Protein AF-A0A3S4GV92-F1 (afdb_monomer)

InterPro domains:
  IPR018948 GTP-binding protein TrmE, N-terminal [PF10396] (4-93)
  IPR018948 GTP-binding protein TrmE, N-terminal [cd14858] (5-93)
  IPR027266 Aminomethyltransferase superfamily [G3DSA:3.30.1360.120] (1-98)

pLDDT: mean 83.82, std 17.08, range [33.25, 96.69]

Radius of gyration: 12.75 Å; Cα contacts (8 Å, |Δi|>4): 214; chains: 1; bounding box: 43×31×29 Å

Nearest PDB structures (foldseek):
  3geh-assembly1_A-2  TM=8.951E-01  e=5.742E-06  Nostoc sp. PCC 7120 = FACHB-418
  1xzq-assembly1_B  TM=8.852E-01  e=7.377E-06  Thermotoga maritima
  3gei-assembly1_A-2  TM=8.918E-01  e=5.742E-06  Chlorobaculum tepidum
  3gei-assembly2_C  TM=8.736E-01  e=6.929E-06  Chlorobaculum tepidum
  3gei-assembly2_B  TM=8.919E-01  e=7.853E-06  Chlorobaculum tepidum

Organism: Salmonella enterica I (NCBI:txid59201)

Sequence (103 aa):
MAWVILRISGLKARDVAQEVLGKLPKPRYADYLPFKDVDGSALDQGIALWFPGPNSFTGEDVLELQGHGGPVILDLLLKRILTLPGVRIARPGRVLRASVPQR

Foldseek 3Di:
DDKDKAKEWAPCQQVLCCQQFVHDDDAQDWDFGFGAANVRDGLFTWTKHWHDACRDPVNTTMIMTIGPDPPVSVVVSVVRSVVDPQWDQDDPPDHGYRHDDDD

Secondary structure (DSSP, 8-state):
---EEEEEESTTHHHHHHHHHSSPPPBT--EEEEEE-TTS-EEEEEEEEEE-SSSSTTSS-EEEEEE---HHHHHHHHHHHHTSTT--PPPTTS-EE--PPP-

Solvent-accessible surface area (backbone atoms only — not comparable to full-atom values): 5710 Å² total; per-residue (Å²): 135,49,80,41,79,49,48,36,27,25,88,50,23,61,56,50,29,37,65,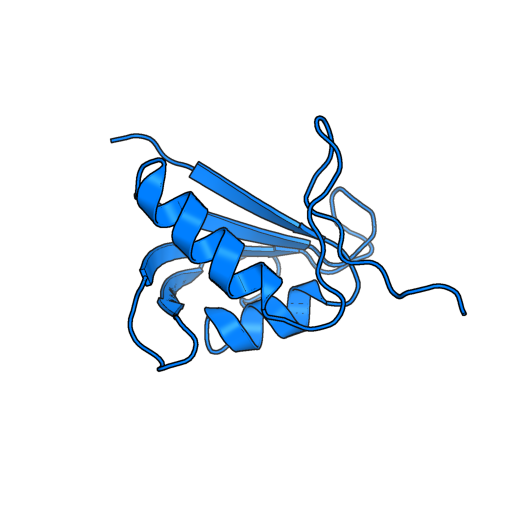30,54,74,43,73,57,56,74,79,37,81,40,80,47,54,36,32,39,98,88,63,50,73,69,46,66,28,41,35,36,24,33,57,48,62,83,31,98,82,46,32,30,33,30,36,41,37,36,56,48,49,77,66,43,51,50,51,54,49,54,56,53,53,70,40,90,54,43,45,84,39,60,91,96,52,70,29,39,30,55,77,84,79,129

Structure (mmCIF, N/CA/C/O backbone):
data_AF-A0A3S4GV92-F1
#
_entry.id   AF-A0A3S4GV92-F1
#
loop_
_atom_site.group_PDB
_atom_site.id
_atom_site.type_symbol
_atom_site.label_atom_id
_atom_site.label_alt_id
_atom_site.label_comp_id
_atom_site.label_asym_id
_atom_site.label_entity_id
_atom_site.label_seq_id
_atom_site.pdbx_PDB_ins_code
_atom_site.Cartn_x
_atom_site.Cartn_y
_atom_site.Cartn_z
_atom_site.occupancy
_atom_site.B_iso_or_equiv
_atom_site.auth_seq_id
_atom_site.auth_comp_id
_atom_site.auth_asym_id
_atom_site.auth_atom_id
_atom_site.pdbx_PDB_model_num
ATOM 1 N N . MET A 1 1 ? 18.765 8.158 -8.072 1.00 56.94 1 MET A N 1
ATOM 2 C CA . MET A 1 1 ? 17.731 7.249 -7.537 1.00 56.94 1 MET A CA 1
ATOM 3 C C . MET A 1 1 ? 16.864 8.082 -6.611 1.00 56.94 1 MET A C 1
ATOM 5 O O . MET A 1 1 ? 17.420 8.710 -5.719 1.00 56.94 1 MET A O 1
ATOM 9 N N . ALA A 1 2 ? 15.574 8.228 -6.905 1.00 66.00 2 ALA A N 1
ATOM 10 C CA . ALA A 1 2 ? 14.673 9.086 -6.138 1.00 66.00 2 ALA A CA 1
ATOM 11 C C . ALA A 1 2 ? 13.662 8.201 -5.414 1.00 66.00 2 ALA A C 1
ATOM 13 O O . ALA A 1 2 ? 13.097 7.300 -6.026 1.00 66.00 2 ALA A O 1
ATOM 14 N N . TRP A 1 3 ? 13.463 8.457 -4.127 1.00 73.31 3 TRP A N 1
ATOM 15 C CA . TRP A 1 3 ? 12.467 7.757 -3.331 1.00 73.31 3 TRP A CA 1
ATOM 16 C C . TRP A 1 3 ? 11.087 8.338 -3.613 1.00 73.31 3 TRP A C 1
ATOM 18 O O . TRP A 1 3 ? 10.914 9.560 -3.617 1.00 73.31 3 TRP A O 1
ATOM 28 N N . VAL A 1 4 ? 10.110 7.465 -3.839 1.00 83.00 4 VAL A N 1
ATOM 29 C CA . VAL A 1 4 ? 8.718 7.849 -4.086 1.00 83.00 4 VAL A CA 1
ATOM 30 C C . VAL A 1 4 ? 7.823 7.291 -2.993 1.00 83.00 4 VAL A C 1
ATOM 32 O O . VAL A 1 4 ? 8.038 6.184 -2.505 1.00 83.00 4 VAL A O 1
ATOM 35 N N . ILE A 1 5 ? 6.808 8.066 -2.611 1.00 88.12 5 ILE A N 1
ATOM 36 C CA . ILE A 1 5 ? 5.824 7.664 -1.606 1.00 88.12 5 ILE A CA 1
ATOM 37 C C . ILE A 1 5 ? 4.449 7.649 -2.259 1.00 88.12 5 ILE A C 1
ATOM 39 O O . ILE A 1 5 ? 3.947 8.686 -2.698 1.00 88.12 5 ILE A O 1
ATOM 43 N N . LEU A 1 6 ? 3.822 6.478 -2.270 1.00 90.38 6 LEU A N 1
ATOM 44 C CA . LEU A 1 6 ? 2.435 6.291 -2.658 1.00 90.38 6 LEU A CA 1
ATOM 45 C C . LEU A 1 6 ? 1.596 6.107 -1.396 1.00 90.38 6 LEU A C 1
ATOM 47 O O . LEU A 1 6 ? 1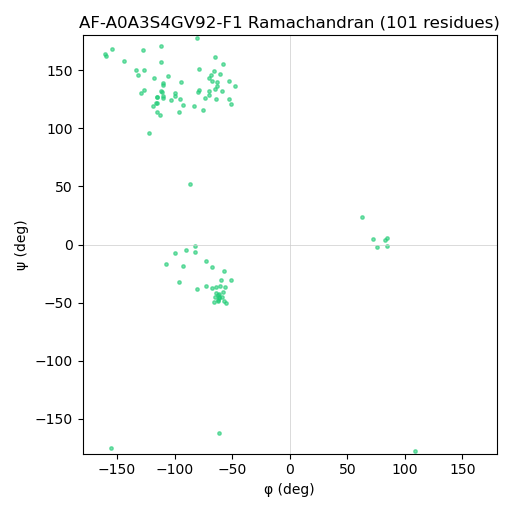.864 5.229 -0.581 1.00 90.38 6 LEU A O 1
ATOM 51 N N . ARG A 1 7 ? 0.575 6.943 -1.222 1.00 91.69 7 ARG A N 1
ATOM 52 C CA . ARG A 1 7 ? -0.311 6.886 -0.056 1.00 91.69 7 ARG A CA 1
ATOM 53 C C . ARG A 1 7 ? -1.713 6.528 -0.487 1.00 91.69 7 ARG A C 1
ATOM 55 O O . ARG A 1 7 ? -2.263 7.233 -1.327 1.00 91.69 7 ARG A O 1
ATOM 62 N N . ILE A 1 8 ? -2.286 5.505 0.130 1.00 92.69 8 ILE A N 1
ATOM 63 C CA . ILE A 1 8 ? -3.641 5.017 -0.094 1.00 92.69 8 ILE A CA 1
ATOM 64 C C . ILE A 1 8 ? -4.427 5.229 1.197 1.00 92.69 8 ILE A C 1
ATOM 66 O O . ILE A 1 8 ? -3.994 4.788 2.255 1.00 92.69 8 ILE A O 1
ATOM 70 N N . SER A 1 9 ? -5.576 5.896 1.117 1.00 90.38 9 SER A N 1
ATOM 71 C CA . SER A 1 9 ? -6.451 6.162 2.264 1.00 90.38 9 SER A CA 1
ATOM 72 C C . SER A 1 9 ? -7.884 5.695 2.019 1.00 90.38 9 SER A C 1
ATOM 74 O O . SER A 1 9 ? -8.355 5.692 0.875 1.00 90.38 9 SER A O 1
ATOM 76 N N . GLY A 1 10 ? -8.568 5.313 3.098 1.00 89.44 10 GLY A N 1
ATOM 77 C CA . GLY A 1 10 ? -9.968 4.893 3.109 1.00 89.44 10 GLY A CA 1
ATOM 78 C C . GLY A 1 10 ? -10.150 3.394 3.361 1.00 89.44 10 GLY A C 1
ATOM 79 O O . GLY A 1 10 ? -9.194 2.642 3.536 1.00 89.44 10 GLY A O 1
ATOM 80 N N . LEU A 1 11 ? -11.406 2.942 3.326 1.00 88.12 11 LEU A N 1
ATOM 81 C CA . LEU A 1 11 ? -11.817 1.574 3.692 1.00 88.12 11 LEU A CA 1
ATOM 82 C C . LEU A 1 11 ? -11.123 0.460 2.886 1.00 88.12 11 LEU A C 1
ATOM 84 O O . LEU A 1 11 ? -11.045 -0.675 3.344 1.00 88.12 11 LEU A O 1
ATOM 88 N N . LYS A 1 12 ? -10.619 0.776 1.688 1.00 92.25 12 LYS A N 1
ATOM 89 C CA . LYS A 1 12 ? -9.914 -0.171 0.813 1.00 92.25 12 LYS A CA 1
ATOM 90 C C . LYS A 1 12 ? -8.406 -0.231 1.035 1.00 92.25 12 LYS A C 1
ATOM 92 O O . LYS A 1 12 ? -7.758 -1.083 0.441 1.00 92.25 12 LYS A O 1
ATOM 97 N N . ALA A 1 13 ? -7.831 0.610 1.895 1.00 93.25 13 ALA A N 1
ATOM 98 C CA . ALA A 1 13 ? -6.388 0.604 2.140 1.00 93.25 13 ALA A CA 1
ATOM 99 C C . ALA A 1 13 ? -5.899 -0.747 2.700 1.00 93.25 13 ALA A C 1
ATOM 101 O O . ALA A 1 13 ? -4.832 -1.225 2.317 1.00 93.25 13 ALA A O 1
ATOM 102 N N . ARG A 1 14 ? -6.709 -1.403 3.543 1.00 94.69 14 ARG A N 1
ATOM 103 C CA . ARG A 1 14 ? -6.428 -2.756 4.046 1.00 94.69 14 ARG A CA 1
ATOM 104 C C . ARG A 1 14 ? -6.435 -3.806 2.935 1.00 94.69 14 ARG A C 1
ATOM 106 O O . ARG A 1 14 ? -5.538 -4.644 2.903 1.00 94.69 14 ARG A O 1
ATOM 113 N N . ASP A 1 15 ? -7.426 -3.758 2.048 1.00 94.75 15 ASP A N 1
ATOM 114 C CA . ASP A 1 15 ? -7.548 -4.691 0.921 1.00 94.75 15 ASP A CA 1
ATOM 115 C C . ASP A 1 15 ? -6.345 -4.536 -0.019 1.00 94.75 15 ASP A C 1
ATOM 117 O O . ASP A 1 15 ? -5.707 -5.516 -0.384 1.00 94.75 15 ASP A O 1
ATOM 121 N N . VAL A 1 16 ? -5.953 -3.290 -0.310 1.00 95.75 16 VAL A N 1
ATOM 122 C CA . VAL A 1 16 ? -4.747 -2.981 -1.093 1.00 95.75 16 VAL A CA 1
ATOM 123 C C . VAL A 1 16 ? -3.492 -3.563 -0.437 1.00 95.75 16 VAL A C 1
ATOM 125 O O . VAL A 1 16 ? -2.650 -4.118 -1.136 1.00 95.75 16 VAL A O 1
ATOM 128 N N . ALA A 1 17 ? -3.364 -3.488 0.892 1.00 96.38 17 ALA A N 1
ATOM 129 C CA . ALA A 1 17 ? -2.234 -4.095 1.595 1.00 96.38 17 ALA A CA 1
ATOM 130 C C . ALA A 1 17 ? -2.199 -5.619 1.393 1.00 96.38 17 ALA A C 1
ATOM 132 O O . ALA A 1 17 ? -1.155 -6.165 1.056 1.00 96.38 17 ALA A O 1
ATOM 133 N N . GLN A 1 18 ? -3.332 -6.309 1.533 1.00 95.81 18 GLN A N 1
ATOM 134 C CA . GLN A 1 18 ? -3.393 -7.758 1.304 1.00 95.81 18 GLN A CA 1
ATOM 135 C C . GLN A 1 18 ? -3.018 -8.120 -0.137 1.00 95.81 18 GLN A C 1
ATOM 137 O O . GLN A 1 18 ? -2.200 -9.008 -0.353 1.00 95.81 18 GLN A O 1
ATOM 142 N N . GLU A 1 19 ? -3.548 -7.384 -1.107 1.00 95.75 19 GLU A N 1
ATOM 143 C CA . GLU A 1 19 ? -3.374 -7.652 -2.536 1.00 95.75 19 GLU A CA 1
ATOM 144 C C . GLU A 1 19 ? -1.971 -7.336 -3.067 1.00 95.75 19 GLU A C 1
ATOM 146 O O . GLU A 1 19 ? -1.469 -8.030 -3.951 1.00 95.75 19 GLU A O 1
ATOM 151 N N . VAL A 1 20 ? -1.331 -6.285 -2.548 1.00 96.44 20 VAL A N 1
ATOM 152 C CA . VAL A 1 20 ? -0.015 -5.822 -3.022 1.00 96.44 20 VAL A CA 1
ATOM 153 C C . VAL A 1 20 ? 1.119 -6.375 -2.160 1.00 96.44 20 VAL A C 1
ATOM 155 O O . VAL A 1 20 ? 2.211 -6.618 -2.661 1.00 96.44 20 VAL A O 1
ATOM 158 N N . LEU A 1 21 ? 0.893 -6.591 -0.864 1.00 96.69 21 LEU A N 1
ATOM 159 C CA . LEU A 1 21 ? 1.934 -7.007 0.081 1.00 96.69 21 LEU A CA 1
ATOM 160 C C . LEU A 1 21 ? 1.800 -8.472 0.516 1.00 96.69 21 LEU A C 1
ATOM 162 O O . LEU A 1 21 ? 2.736 -9.037 1.083 1.00 96.69 21 LEU A O 1
ATOM 166 N N . GLY A 1 22 ? 0.635 -9.093 0.299 1.00 95.06 22 GLY A N 1
ATOM 167 C CA . GLY A 1 22 ? 0.300 -10.422 0.823 1.00 95.06 22 GLY A CA 1
ATOM 168 C C . GLY A 1 22 ? 0.036 -10.450 2.332 1.00 95.06 22 GLY A C 1
ATOM 169 O O . GLY A 1 22 ? -0.111 -11.526 2.908 1.00 95.06 22 GLY A O 1
ATOM 170 N N . LYS A 1 23 ? 0.035 -9.288 2.996 1.00 95.50 23 LYS A N 1
ATOM 171 C CA . LYS A 1 23 ? -0.257 -9.135 4.425 1.00 95.50 23 LYS A CA 1
ATOM 172 C C . LYS A 1 23 ? -0.641 -7.697 4.756 1.00 95.50 23 LYS A C 1
ATOM 174 O O . LYS A 1 23 ? -0.338 -6.768 4.016 1.00 95.50 23 LYS A O 1
ATOM 179 N N . LEU A 1 24 ? -1.232 -7.503 5.931 1.00 96.06 24 LEU A N 1
ATOM 180 C CA . LEU A 1 24 ? -1.372 -6.181 6.536 1.00 96.06 24 LEU A CA 1
ATOM 181 C C . LEU A 1 24 ? -0.169 -5.938 7.463 1.00 96.06 24 LEU A C 1
ATOM 183 O O . LEU A 1 24 ? 0.008 -6.726 8.398 1.00 96.06 24 LEU A O 1
ATOM 187 N N . PRO A 1 25 ? 0.649 -4.894 7.239 1.00 96.50 25 PRO A N 1
ATOM 188 C CA . PRO A 1 25 ? 1.730 -4.547 8.156 1.00 96.50 25 PRO A CA 1
ATOM 189 C C . PRO A 1 25 ? 1.214 -4.264 9.569 1.00 96.50 25 PRO A C 1
ATOM 191 O O . PRO A 1 25 ? 0.063 -3.856 9.768 1.00 96.50 25 PRO A O 1
ATOM 194 N N . LYS A 1 26 ? 2.078 -4.440 10.573 1.00 95.81 26 LYS A N 1
ATOM 195 C CA . LYS A 1 26 ? 1.729 -4.047 11.943 1.00 95.81 26 LYS A CA 1
ATOM 196 C C . LYS A 1 26 ? 1.512 -2.525 12.002 1.00 95.81 26 LYS A C 1
ATOM 198 O O . LYS A 1 26 ? 2.292 -1.784 11.401 1.00 95.81 26 LYS A O 1
ATOM 203 N N . PRO A 1 27 ? 0.497 -2.037 12.740 1.00 95.75 27 PRO A N 1
ATOM 204 C CA . PRO A 1 27 ? 0.249 -0.606 12.881 1.00 95.75 27 PRO A CA 1
ATOM 205 C C . PRO A 1 27 ? 1.503 0.169 13.295 1.00 95.75 27 PRO A C 1
ATOM 207 O O . PRO A 1 27 ? 2.048 -0.083 14.365 1.00 95.75 27 PRO A O 1
ATOM 210 N N . ARG A 1 28 ? 1.922 1.136 12.472 1.00 92.06 28 ARG A N 1
ATOM 211 C CA . ARG A 1 28 ? 3.071 2.032 12.703 1.00 92.06 28 ARG A CA 1
ATOM 212 C C . ARG A 1 28 ? 4.435 1.338 12.798 1.00 92.06 28 ARG A C 1
ATOM 214 O O . ARG A 1 28 ? 5.365 1.907 13.363 1.00 92.06 28 ARG A O 1
ATOM 221 N N . TYR A 1 29 ? 4.572 0.148 12.219 1.00 94.88 29 TYR A N 1
ATOM 222 C CA . TYR A 1 29 ? 5.867 -0.498 12.013 1.00 94.88 29 TYR A CA 1
ATOM 223 C C . TYR A 1 29 ? 6.211 -0.515 10.528 1.00 94.88 29 TYR A C 1
ATOM 225 O O . TYR A 1 29 ? 5.350 -0.788 9.690 1.00 94.88 29 TYR A O 1
ATOM 233 N N . ALA A 1 30 ? 7.473 -0.219 10.223 1.00 95.31 30 ALA A N 1
ATOM 234 C CA . ALA A 1 30 ? 8.018 -0.331 8.881 1.00 95.31 30 ALA A CA 1
ATOM 235 C C . ALA A 1 30 ? 8.266 -1.805 8.559 1.00 95.31 30 ALA A C 1
ATOM 237 O O . ALA A 1 30 ? 9.123 -2.438 9.175 1.00 95.31 30 ALA A O 1
ATOM 238 N N . ASP A 1 31 ? 7.542 -2.328 7.575 1.00 96.69 31 ASP A N 1
ATOM 239 C CA . ASP A 1 31 ? 7.848 -3.626 6.986 1.00 96.69 31 ASP A CA 1
ATOM 240 C C . ASP A 1 31 ? 8.610 -3.400 5.677 1.00 96.69 31 ASP A C 1
ATOM 242 O O . ASP A 1 31 ? 8.143 -2.666 4.808 1.00 96.69 31 ASP A O 1
ATOM 246 N N . TYR A 1 32 ? 9.767 -4.044 5.522 1.00 95.75 32 TYR A N 1
ATOM 247 C CA . TYR A 1 32 ? 10.510 -4.074 4.261 1.00 95.75 32 TYR A CA 1
ATOM 248 C C . TYR A 1 32 ? 10.179 -5.356 3.494 1.00 95.75 32 TYR A C 1
ATOM 250 O O . TYR A 1 32 ? 10.465 -6.455 3.975 1.00 95.75 32 TYR A O 1
ATOM 258 N N . LEU A 1 33 ? 9.531 -5.235 2.335 1.00 96.06 33 LEU A N 1
ATOM 259 C CA . LEU A 1 33 ? 8.967 -6.370 1.597 1.00 96.06 33 LEU A CA 1
ATOM 260 C C . LEU A 1 33 ? 8.734 -6.057 0.109 1.00 96.06 33 LEU A C 1
ATOM 262 O O . LEU A 1 33 ? 8.693 -4.881 -0.264 1.00 96.06 33 LEU A O 1
ATOM 266 N N . PRO A 1 34 ? 8.568 -7.088 -0.743 1.00 95.25 34 PRO A N 1
ATOM 267 C CA . PRO A 1 34 ? 8.211 -6.876 -2.139 1.00 95.25 34 PRO A CA 1
ATOM 268 C C . PRO A 1 34 ? 6.773 -6.373 -2.284 1.00 95.25 34 PRO A C 1
ATOM 270 O O . PRO A 1 34 ? 5.867 -6.826 -1.580 1.00 95.25 34 PRO A O 1
ATOM 273 N N . PHE A 1 35 ? 6.565 -5.486 -3.250 1.00 95.12 35 PHE A N 1
ATOM 274 C CA . PHE A 1 35 ? 5.253 -5.081 -3.744 1.00 95.12 35 PHE A CA 1
ATOM 275 C C . PHE A 1 35 ? 4.924 -5.924 -4.971 1.00 95.12 35 PHE A C 1
ATOM 277 O O . PHE A 1 35 ? 5.725 -5.984 -5.901 1.00 95.12 35 PHE A O 1
ATOM 284 N N . LYS A 1 36 ? 3.777 -6.598 -4.971 1.00 96.12 36 LYS A N 1
ATOM 285 C CA . LYS A 1 36 ? 3.450 -7.637 -5.948 1.00 96.12 36 LYS A CA 1
ATOM 286 C C . LYS A 1 36 ? 2.427 -7.183 -6.984 1.00 96.12 36 LYS A C 1
ATOM 288 O O . LYS A 1 36 ? 1.492 -6.441 -6.667 1.00 96.12 36 LYS A O 1
ATOM 293 N N . ASP A 1 37 ? 2.594 -7.674 -8.205 1.00 95.31 37 ASP A N 1
ATOM 294 C CA . ASP A 1 37 ? 1.590 -7.578 -9.261 1.00 95.31 37 ASP A CA 1
ATOM 295 C C . ASP A 1 37 ? 0.499 -8.656 -9.100 1.00 95.31 37 ASP A C 1
ATOM 297 O O . ASP A 1 37 ? 0.543 -9.482 -8.185 1.00 95.31 37 ASP A O 1
ATOM 301 N N . VAL A 1 38 ? -0.502 -8.642 -9.983 1.00 92.88 38 VAL A N 1
ATOM 302 C CA . VAL A 1 38 ? -1.624 -9.598 -10.015 1.00 92.88 38 VAL A CA 1
ATOM 303 C C . VAL A 1 38 ? -1.149 -11.049 -10.122 1.0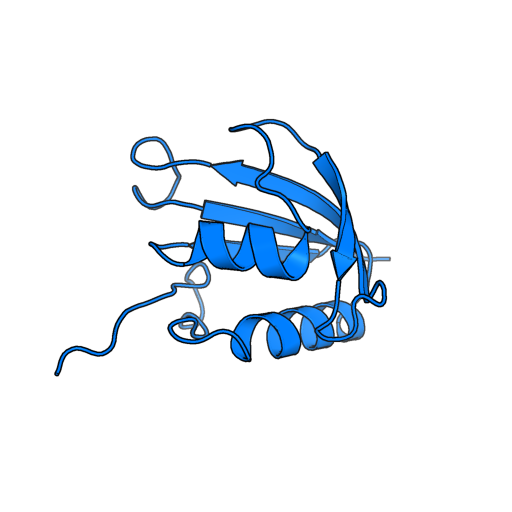0 92.88 38 VAL A C 1
ATOM 305 O O . VAL A 1 38 ? -1.745 -11.938 -9.520 1.00 92.88 38 VAL A O 1
ATOM 308 N N . ASP A 1 39 ? -0.072 -11.295 -10.865 1.00 93.12 39 ASP A N 1
ATOM 309 C CA . ASP A 1 39 ? 0.515 -12.626 -11.050 1.00 93.12 39 ASP A CA 1
ATOM 310 C C . ASP A 1 39 ? 1.445 -13.052 -9.894 1.00 93.12 39 ASP A C 1
ATOM 312 O O . ASP A 1 39 ? 1.982 -14.160 -9.896 1.00 93.12 39 ASP A O 1
ATOM 316 N N . GLY A 1 40 ? 1.630 -12.188 -8.890 1.00 91.62 40 GLY A N 1
ATOM 317 C CA . GLY A 1 40 ? 2.505 -12.418 -7.744 1.00 91.62 40 GLY A CA 1
ATOM 318 C C . GLY A 1 40 ? 3.977 -12.067 -7.977 1.00 91.62 40 GLY A C 1
ATOM 319 O O . GLY A 1 40 ? 4.768 -12.193 -7.035 1.00 91.62 40 GLY A O 1
ATOM 320 N N . SER A 1 41 ? 4.353 -11.609 -9.177 1.00 94.00 41 SER A N 1
ATOM 321 C CA . SER A 1 41 ? 5.698 -11.104 -9.467 1.00 94.00 41 SER A CA 1
ATOM 322 C C . SER A 1 41 ? 5.990 -9.820 -8.681 1.00 94.00 41 SER A C 1
ATOM 324 O O . SER A 1 41 ? 5.085 -9.059 -8.342 1.00 94.00 41 SER A O 1
ATOM 326 N N . ALA A 1 42 ? 7.258 -9.581 -8.334 1.00 93.44 42 ALA A N 1
ATOM 327 C CA . ALA A 1 42 ? 7.650 -8.385 -7.591 1.00 93.44 42 ALA A CA 1
ATOM 328 C C . ALA A 1 42 ? 7.828 -7.190 -8.542 1.00 93.44 42 ALA A C 1
ATOM 330 O O . ALA A 1 42 ? 8.689 -7.215 -9.419 1.00 93.44 42 ALA A O 1
ATOM 331 N N . LEU A 1 43 ? 7.039 -6.137 -8.328 1.00 91.56 43 LEU A N 1
ATOM 332 C CA . LEU A 1 43 ? 7.133 -4.854 -9.028 1.00 91.56 43 LEU A CA 1
ATOM 333 C C . LEU A 1 43 ? 8.238 -3.965 -8.446 1.00 91.56 43 LEU A C 1
ATOM 335 O O . LEU A 1 43 ? 8.927 -3.269 -9.184 1.00 91.56 43 LEU A O 1
ATOM 339 N N . ASP A 1 44 ? 8.395 -3.976 -7.121 1.00 91.31 44 ASP A N 1
ATOM 340 C CA . ASP A 1 44 ? 9.463 -3.274 -6.399 1.00 91.31 44 ASP A CA 1
ATOM 341 C C . ASP A 1 44 ? 9.733 -3.964 -5.059 1.00 91.31 44 ASP A C 1
ATOM 343 O O . ASP A 1 44 ? 8.936 -4.780 -4.590 1.00 91.31 44 ASP A O 1
ATOM 347 N N . GLN A 1 45 ? 10.830 -3.588 -4.413 1.00 92.69 45 GLN A N 1
ATOM 348 C CA . GLN A 1 45 ? 11.131 -3.907 -3.027 1.00 92.69 45 GLN A CA 1
ATOM 349 C C . GLN A 1 45 ? 11.183 -2.597 -2.234 1.00 92.69 45 GLN A C 1
ATOM 351 O O . GLN A 1 45 ? 11.977 -1.706 -2.540 1.00 92.69 45 GLN A O 1
ATOM 356 N N . GLY A 1 46 ? 10.346 -2.466 -1.2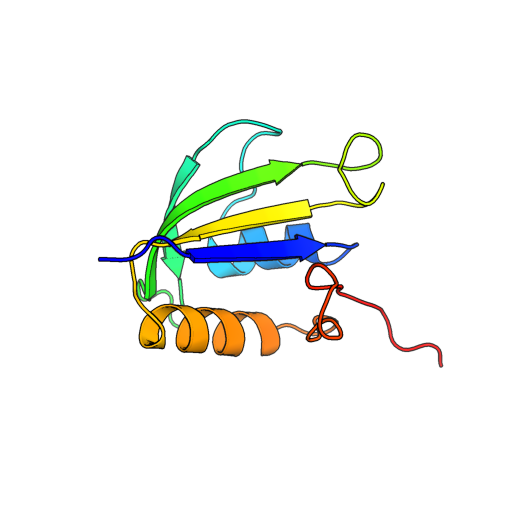07 1.00 93.31 46 GLY A N 1
ATOM 357 C CA . GLY A 1 46 ? 10.167 -1.185 -0.531 1.00 93.31 46 GLY A CA 1
ATOM 358 C C . GLY A 1 46 ? 9.693 -1.300 0.908 1.00 93.31 46 GLY A C 1
ATOM 359 O O . GLY A 1 46 ? 9.594 -2.389 1.475 1.00 93.31 46 GLY A O 1
ATOM 360 N N . ILE A 1 47 ? 9.425 -0.144 1.509 1.00 95.25 47 ILE A N 1
ATOM 361 C CA . ILE A 1 47 ? 8.908 -0.038 2.874 1.00 95.25 47 ILE A CA 1
ATOM 362 C C . ILE A 1 47 ? 7.400 0.183 2.811 1.00 95.25 47 ILE A C 1
ATOM 364 O O . ILE A 1 47 ? 6.934 1.086 2.118 1.00 95.25 47 ILE A O 1
ATOM 368 N N . ALA A 1 48 ? 6.641 -0.603 3.568 1.00 96.56 48 ALA A N 1
ATOM 369 C CA . ALA A 1 48 ? 5.222 -0.377 3.792 1.00 96.56 48 ALA A CA 1
ATOM 370 C C . ALA A 1 48 ? 4.954 0.054 5.237 1.00 96.56 48 ALA A C 1
ATOM 372 O O . ALA A 1 48 ? 5.518 -0.504 6.181 1.00 96.56 48 ALA A O 1
ATOM 373 N N . LEU A 1 49 ? 4.050 1.019 5.402 1.00 95.94 49 LEU A N 1
ATOM 374 C CA . LEU A 1 49 ? 3.564 1.491 6.697 1.00 95.94 49 LEU A CA 1
ATOM 375 C C . LEU A 1 49 ? 2.042 1.444 6.733 1.00 95.94 49 LEU A C 1
ATOM 377 O O . LEU A 1 49 ? 1.371 1.933 5.825 1.00 95.94 49 LEU A O 1
ATOM 381 N N . TRP A 1 50 ? 1.502 0.897 7.818 1.00 96.19 50 TRP A N 1
ATOM 382 C CA . TRP A 1 50 ? 0.068 0.853 8.070 1.00 96.19 50 TRP A CA 1
ATOM 383 C C . TRP A 1 50 ? -0.319 1.790 9.214 1.00 96.19 50 TRP A C 1
ATOM 385 O O . TRP A 1 50 ? 0.205 1.682 10.324 1.00 96.19 50 TRP A O 1
ATOM 395 N N . PHE A 1 51 ? -1.273 2.678 8.963 1.00 94.38 51 PHE A N 1
ATOM 396 C CA . PHE A 1 51 ? -1.831 3.603 9.941 1.00 94.38 51 PHE A CA 1
ATOM 397 C C . PHE A 1 51 ? -3.343 3.370 10.039 1.00 94.38 51 PHE A C 1
ATOM 399 O O . PHE A 1 51 ? -4.093 3.915 9.228 1.00 94.38 51 PHE A O 1
ATOM 406 N N . PRO A 1 52 ? -3.812 2.568 11.010 1.00 92.12 52 PRO A N 1
ATOM 407 C CA . PRO A 1 52 ? -5.243 2.378 11.202 1.00 92.12 52 PRO A CA 1
ATOM 408 C C . PRO A 1 52 ? -5.901 3.678 11.685 1.00 92.12 52 PRO A C 1
ATOM 410 O O . PRO A 1 52 ? -5.344 4.399 12.524 1.00 92.12 52 PRO A O 1
ATOM 413 N N . GLY A 1 53 ? -7.102 3.959 11.183 1.00 86.44 53 GLY A N 1
ATOM 414 C CA . GLY A 1 53 ? -7.962 5.010 11.721 1.00 86.44 53 GLY A CA 1
ATOM 415 C C . GLY A 1 53 ? -8.420 4.691 13.158 1.00 86.44 53 GLY A C 1
ATOM 416 O O . GLY A 1 53 ? -8.336 3.544 13.601 1.00 86.44 53 GLY A O 1
ATOM 417 N N . PRO A 1 54 ? -8.884 5.687 13.937 1.00 85.06 54 PRO A N 1
ATOM 418 C CA . PRO A 1 54 ? -8.977 7.111 13.600 1.00 85.06 54 PRO A CA 1
ATOM 419 C C . PRO A 1 54 ? -7.656 7.874 13.788 1.00 85.06 54 PRO A C 1
ATOM 421 O O . PRO A 1 54 ? -7.557 9.043 13.434 1.00 85.06 54 PRO A O 1
ATOM 424 N N . ASN A 1 55 ? -6.623 7.233 14.341 1.00 79.25 55 ASN A N 1
ATOM 425 C CA . ASN A 1 55 ? -5.354 7.880 14.680 1.00 79.25 55 ASN A CA 1
ATOM 426 C C . ASN A 1 55 ? -4.379 7.910 13.485 1.00 79.25 55 ASN A C 1
ATOM 428 O O . ASN A 1 55 ? -3.228 7.464 13.602 1.00 79.25 55 ASN A O 1
ATOM 432 N N . SER A 1 56 ? -4.865 8.418 12.351 1.00 73.75 56 SER A N 1
ATOM 433 C CA . SER A 1 56 ? -4.146 8.588 11.087 1.00 73.75 56 SER A CA 1
ATOM 434 C C . SER A 1 56 ? -4.276 10.031 10.578 1.00 73.75 56 SER A C 1
ATOM 436 O O . SER A 1 56 ? -5.120 10.796 11.044 1.00 73.75 56 SER A O 1
ATOM 438 N N . PHE A 1 57 ? -3.471 10.404 9.579 1.00 69.25 57 PHE A N 1
ATOM 439 C CA . PHE A 1 57 ? -3.486 11.755 9.004 1.00 69.25 57 PHE A 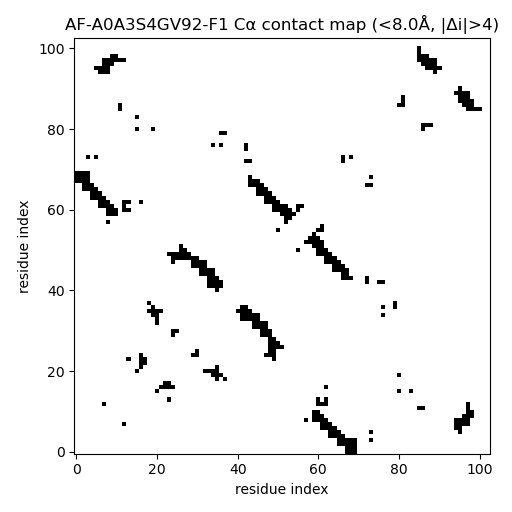CA 1
ATOM 440 C C . PHE A 1 57 ? -4.843 12.162 8.396 1.00 69.25 57 PHE A C 1
ATOM 442 O O . PHE A 1 57 ? -5.183 13.342 8.390 1.00 69.25 57 PHE A O 1
ATOM 449 N N . THR A 1 58 ? -5.624 11.208 7.878 1.00 73.06 58 THR A N 1
ATOM 450 C CA . THR A 1 58 ? -6.941 11.479 7.273 1.00 73.06 58 THR A CA 1
ATOM 451 C C . THR A 1 58 ? -8.114 11.177 8.206 1.00 73.06 58 THR A C 1
ATOM 453 O O . THR A 1 58 ? -9.250 11.466 7.837 1.00 73.06 58 THR A O 1
ATOM 456 N N . GLY A 1 59 ? -7.864 10.581 9.377 1.00 80.94 59 GLY A N 1
ATOM 457 C CA . GLY A 1 59 ? -8.895 9.980 10.231 1.00 80.94 59 GLY A CA 1
ATOM 458 C C . GLY A 1 59 ? -9.411 8.624 9.725 1.00 80.94 59 GLY A C 1
ATOM 459 O O . GLY A 1 59 ? -10.225 7.990 10.389 1.00 80.94 59 GLY A O 1
ATOM 460 N N . GLU A 1 60 ? -8.927 8.160 8.570 1.00 87.12 60 GLU A N 1
ATOM 461 C CA . GLU A 1 60 ? -9.283 6.884 7.940 1.00 87.12 60 GLU A CA 1
ATOM 462 C C . GLU A 1 60 ? -8.092 5.922 7.968 1.00 87.12 60 GLU A C 1
ATOM 464 O O . GLU A 1 60 ? -6.968 6.306 8.265 1.00 87.12 60 GLU A O 1
ATOM 469 N N . ASP A 1 61 ? -8.297 4.670 7.602 1.00 92.06 61 ASP A N 1
ATOM 470 C CA . ASP A 1 61 ? -7.189 3.749 7.365 1.00 92.06 61 ASP A CA 1
ATOM 471 C C . ASP A 1 61 ? -6.251 4.263 6.258 1.00 92.06 61 ASP A C 1
ATOM 473 O O . ASP A 1 61 ? -6.712 4.665 5.186 1.00 92.06 61 ASP A O 1
ATOM 477 N N . VAL A 1 62 ? -4.937 4.251 6.509 1.00 94.00 62 VAL A N 1
ATOM 478 C CA . VAL A 1 62 ? -3.908 4.697 5.558 1.00 94.00 62 VAL A CA 1
ATOM 479 C C . VAL A 1 62 ? -2.813 3.645 5.405 1.00 94.00 62 VAL A C 1
ATOM 481 O O . VAL A 1 62 ? -2.225 3.185 6.381 1.00 94.00 62 VAL A O 1
ATOM 484 N N . LEU A 1 63 ? -2.493 3.321 4.155 1.00 95.50 63 LEU A N 1
ATOM 485 C CA . LEU A 1 63 ? -1.326 2.547 3.750 1.00 95.50 63 LEU A CA 1
ATOM 486 C C . LEU A 1 63 ? -0.347 3.470 3.015 1.00 95.50 63 LEU A C 1
ATOM 488 O O . LEU A 1 63 ? -0.729 4.138 2.053 1.00 95.50 63 LEU A O 1
ATOM 492 N N . GLU A 1 64 ? 0.914 3.487 3.434 1.00 94.56 64 GLU A N 1
ATOM 493 C CA . GLU A 1 64 ? 1.993 4.144 2.694 1.00 94.56 64 GLU A CA 1
ATOM 494 C C . GLU A 1 64 ? 2.951 3.102 2.123 1.00 94.56 64 GLU A C 1
ATOM 496 O O . GLU A 1 64 ? 3.405 2.218 2.846 1.00 94.56 64 GLU A O 1
ATOM 501 N N . LEU A 1 65 ? 3.269 3.233 0.838 1.00 93.94 65 LEU A N 1
ATOM 502 C CA . LEU A 1 65 ? 4.254 2.429 0.125 1.00 93.94 65 LEU A CA 1
ATOM 503 C C . LEU A 1 65 ? 5.398 3.344 -0.306 1.00 93.94 65 LEU A C 1
ATOM 505 O O . LEU A 1 65 ? 5.177 4.326 -1.016 1.00 93.94 65 LEU A O 1
ATOM 509 N N . GLN A 1 66 ? 6.610 3.033 0.135 1.00 92.56 66 GLN A N 1
ATOM 510 C CA . GLN A 1 66 ? 7.820 3.779 -0.186 1.00 92.56 66 GLN A CA 1
ATOM 511 C C . GLN A 1 66 ? 8.712 2.905 -1.063 1.00 92.56 66 GLN A C 1
ATOM 513 O O . GLN A 1 66 ? 9.219 1.878 -0.608 1.00 92.56 66 GLN A O 1
ATOM 518 N N . GLY A 1 67 ? 8.849 3.301 -2.326 1.00 87.19 67 GLY A N 1
ATOM 519 C CA . GLY A 1 67 ? 9.597 2.571 -3.346 1.00 87.19 67 GLY A CA 1
ATOM 520 C C . GLY A 1 67 ? 10.863 3.307 -3.769 1.00 87.19 67 GLY A C 1
ATOM 521 O O . GLY A 1 67 ? 10.970 4.532 -3.639 1.00 87.19 67 GLY A O 1
ATOM 522 N N . HIS A 1 68 ? 11.817 2.547 -4.299 1.00 81.88 68 HIS A N 1
ATOM 523 C CA . HIS A 1 68 ? 13.091 3.069 -4.810 1.00 81.88 68 HIS A CA 1
ATOM 524 C C . HIS A 1 68 ? 13.034 3.367 -6.307 1.00 81.88 68 HIS A C 1
ATOM 526 O O . HIS A 1 68 ? 13.904 4.053 -6.860 1.00 81.88 68 HIS A O 1
ATOM 532 N N . GLY A 1 69 ? 12.044 2.780 -6.976 1.00 68.38 69 GLY A N 1
ATOM 533 C CA . GLY A 1 69 ? 11.875 2.900 -8.402 1.00 68.38 69 GLY A CA 1
ATOM 534 C C . GLY A 1 69 ? 11.431 4.302 -8.788 1.00 68.38 69 GLY A C 1
ATOM 535 O O . GLY A 1 69 ? 10.506 4.867 -8.210 1.00 68.38 69 GLY A O 1
ATOM 536 N N . GLY A 1 70 ? 12.102 4.866 -9.792 1.00 73.50 70 GLY A N 1
ATOM 537 C CA . GLY A 1 70 ? 11.705 6.132 -10.397 1.00 73.50 70 GLY A CA 1
ATOM 538 C C . GLY A 1 70 ? 10.301 6.078 -11.033 1.00 73.50 70 GLY A C 1
ATOM 539 O O . GLY A 1 70 ? 9.523 5.155 -10.787 1.00 73.50 70 GLY A O 1
ATOM 540 N N . PRO A 1 71 ? 9.965 7.033 -11.916 1.00 78.69 71 PRO A N 1
ATOM 541 C CA . PRO A 1 71 ? 8.603 7.210 -12.435 1.00 78.69 71 PRO A CA 1
ATOM 542 C C . PRO A 1 71 ? 7.929 5.944 -12.996 1.00 78.69 71 PRO A C 1
ATOM 544 O O . PRO A 1 71 ? 6.717 5.803 -12.882 1.00 78.69 71 PRO A O 1
ATOM 547 N N . VAL A 1 72 ? 8.705 5.008 -13.556 1.00 84.62 72 VAL A N 1
ATOM 548 C CA . VAL A 1 72 ? 8.206 3.750 -14.138 1.00 84.62 72 VAL A CA 1
ATOM 549 C C . VAL A 1 72 ? 7.589 2.825 -13.088 1.00 84.62 72 VAL A C 1
ATOM 551 O O . VAL A 1 72 ? 6.474 2.350 -13.271 1.00 84.62 72 VAL A O 1
ATOM 554 N N . ILE A 1 73 ? 8.280 2.582 -11.973 1.00 84.75 73 ILE A N 1
ATOM 555 C CA . ILE A 1 73 ? 7.778 1.686 -10.921 1.00 84.75 73 ILE A CA 1
ATOM 556 C C . ILE A 1 73 ? 6.552 2.288 -10.238 1.00 84.75 73 ILE A C 1
ATOM 558 O O . ILE A 1 73 ? 5.595 1.577 -9.940 1.00 84.75 73 ILE A O 1
ATOM 562 N N . LEU A 1 74 ? 6.550 3.610 -10.045 1.00 84.12 74 LEU A N 1
ATOM 563 C CA . LEU A 1 74 ? 5.388 4.322 -9.524 1.00 84.12 74 LEU A CA 1
ATOM 564 C C . LEU A 1 74 ? 4.158 4.125 -10.420 1.00 84.12 74 LEU A C 1
ATOM 566 O O . LEU A 1 74 ? 3.074 3.855 -9.909 1.00 84.12 74 LEU A O 1
ATOM 570 N N . ASP A 1 75 ? 4.326 4.242 -11.738 1.00 87.50 75 ASP A N 1
ATOM 571 C CA . ASP A 1 75 ? 3.247 4.033 -12.706 1.00 87.50 75 ASP A CA 1
ATOM 572 C C . ASP A 1 75 ? 2.738 2.582 -12.693 1.00 87.50 75 ASP A C 1
ATOM 574 O O . ASP A 1 75 ? 1.527 2.360 -12.683 1.00 87.50 75 ASP A O 1
ATOM 578 N N . LEU A 1 76 ? 3.636 1.594 -12.597 1.00 90.69 76 LEU A N 1
ATOM 579 C CA . LEU A 1 76 ? 3.264 0.178 -12.474 1.00 90.69 76 LEU A CA 1
ATOM 580 C C . LEU A 1 76 ? 2.474 -0.102 -11.189 1.00 90.69 76 LEU A C 1
ATOM 582 O O . LEU A 1 76 ? 1.396 -0.693 -11.248 1.00 90.69 76 LEU A O 1
ATOM 586 N N . LEU A 1 77 ? 2.957 0.373 -10.038 1.00 90.56 77 LEU A N 1
ATOM 587 C CA . LEU A 1 77 ? 2.257 0.227 -8.758 1.00 90.56 77 LEU A CA 1
ATOM 588 C C . LEU A 1 77 ? 0.900 0.927 -8.774 1.00 90.56 77 LEU A C 1
ATOM 590 O O . LEU A 1 77 ? -0.088 0.373 -8.294 1.00 90.56 77 LEU A O 1
ATOM 594 N N . LEU A 1 78 ? 0.829 2.132 -9.345 1.00 90.81 78 LEU A N 1
ATOM 595 C CA . LEU A 1 78 ? -0.419 2.872 -9.467 1.00 90.81 78 LEU A CA 1
ATOM 596 C C . LEU A 1 78 ? -1.419 2.110 -10.342 1.00 90.81 78 LEU A C 1
ATOM 598 O O . LEU A 1 78 ? -2.560 1.923 -9.923 1.00 90.81 78 LEU A O 1
ATOM 602 N N . LYS A 1 79 ? -0.997 1.626 -11.516 1.00 91.62 79 LYS A N 1
ATOM 603 C CA . LYS A 1 79 ? -1.829 0.796 -12.399 1.00 91.62 79 LYS A CA 1
ATOM 604 C C . LYS A 1 79 ? -2.330 -0.446 -11.674 1.00 91.62 79 LYS A C 1
ATOM 606 O O . LYS A 1 79 ? -3.537 -0.674 -11.668 1.00 91.62 79 LYS A O 1
ATOM 611 N N . ARG A 1 80 ? -1.443 -1.181 -10.992 1.00 92.69 80 ARG A N 1
ATOM 612 C CA . ARG A 1 80 ? -1.803 -2.354 -10.181 1.00 92.69 80 ARG A CA 1
ATOM 613 C C . ARG A 1 80 ? -2.856 -2.005 -9.135 1.00 92.69 80 ARG A C 1
ATOM 615 O O . ARG A 1 80 ? -3.888 -2.664 -9.068 1.00 92.69 80 ARG A O 1
ATOM 622 N N . ILE A 1 81 ? -2.652 -0.952 -8.354 1.00 92.94 81 ILE A N 1
ATOM 623 C CA . ILE A 1 81 ? -3.589 -0.543 -7.299 1.00 92.94 81 ILE A CA 1
ATOM 624 C C . ILE A 1 81 ? -4.945 -0.118 -7.876 1.00 92.94 81 ILE A C 1
ATOM 626 O O . ILE A 1 81 ? -5.979 -0.421 -7.287 1.00 92.94 81 ILE A O 1
ATOM 630 N N . LEU A 1 82 ? -4.963 0.540 -9.036 1.00 92.50 82 LEU A N 1
ATOM 631 C CA . LEU A 1 82 ? -6.198 0.957 -9.707 1.00 92.50 82 LEU A CA 1
ATOM 632 C C . LEU A 1 82 ? -6.979 -0.200 -10.340 1.00 92.50 82 LEU A C 1
ATOM 634 O O . LEU A 1 82 ? -8.155 -0.019 -10.645 1.00 92.50 82 LEU A O 1
ATOM 638 N N . THR A 1 83 ? -6.378 -1.385 -10.498 1.00 93.38 83 THR A N 1
ATOM 639 C CA . THR A 1 83 ? -7.140 -2.596 -10.859 1.00 93.38 83 THR A CA 1
ATOM 640 C C . THR A 1 83 ? -8.077 -3.054 -9.739 1.00 93.38 83 THR A C 1
ATOM 642 O O . THR A 1 83 ? -9.024 -3.795 -9.997 1.00 93.3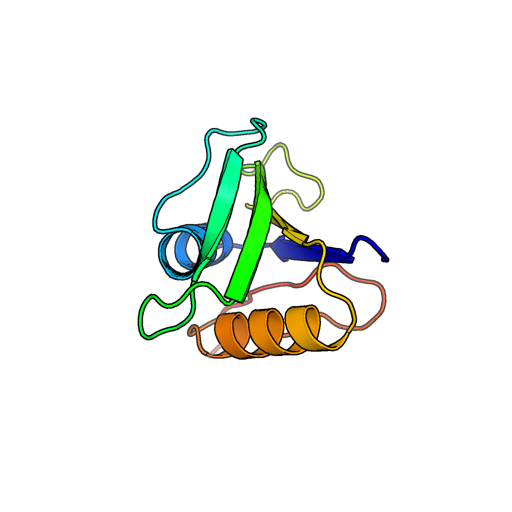8 83 THR A O 1
ATOM 645 N N . LEU A 1 84 ? -7.841 -2.617 -8.495 1.00 91.19 84 LEU A N 1
ATOM 646 C CA . LEU A 1 84 ? -8.629 -3.041 -7.345 1.00 91.19 84 LEU A CA 1
ATOM 647 C C . LEU A 1 84 ? -9.962 -2.275 -7.270 1.00 91.19 84 LEU A C 1
ATOM 649 O O . LEU A 1 84 ? -9.985 -1.040 -7.324 1.00 91.19 84 LEU A O 1
ATOM 653 N N . PRO A 1 85 ? -11.094 -2.979 -7.092 1.00 89.62 85 PRO A N 1
ATOM 654 C CA . PRO A 1 85 ? -12.409 -2.356 -7.095 1.00 89.62 85 PRO A CA 1
ATOM 655 C C . PRO A 1 85 ? -12.585 -1.391 -5.914 1.00 89.62 85 PRO A C 1
ATOM 657 O O . PRO A 1 85 ? -12.300 -1.712 -4.758 1.00 89.62 85 PRO A O 1
ATOM 660 N N . GLY A 1 86 ? -13.112 -0.199 -6.204 1.00 86.88 86 GLY A N 1
ATOM 661 C CA . GLY A 1 86 ? -13.357 0.846 -5.203 1.00 86.88 86 GLY A CA 1
ATOM 662 C C . GLY A 1 86 ? -12.135 1.707 -4.866 1.00 86.88 86 GLY A C 1
ATOM 663 O O . GLY A 1 86 ? -12.228 2.583 -4.003 1.00 86.88 86 GLY A O 1
ATOM 664 N N . VAL A 1 87 ? -11.005 1.502 -5.548 1.00 90.44 87 VAL A N 1
ATOM 665 C CA . VAL A 1 87 ? -9.846 2.395 -5.482 1.00 90.44 87 VAL A CA 1
ATOM 666 C C . VAL A 1 87 ? -9.909 3.400 -6.629 1.00 90.44 87 VAL A C 1
ATOM 668 O O . VAL A 1 87 ? -10.287 3.071 -7.749 1.00 90.44 87 VAL A O 1
ATOM 671 N N . ARG A 1 88 ? -9.549 4.657 -6.359 1.00 88.00 88 ARG A N 1
ATOM 672 C CA . ARG A 1 88 ? -9.464 5.698 -7.387 1.00 88.00 88 ARG A CA 1
ATOM 673 C C . ARG A 1 88 ? -8.315 6.654 -7.117 1.00 88.00 88 ARG A C 1
ATOM 675 O O . ARG A 1 88 ?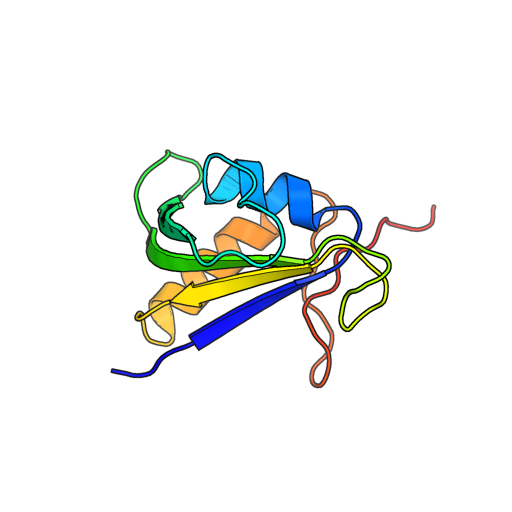 -7.890 6.840 -5.975 1.00 88.00 88 ARG A O 1
ATOM 682 N N . ILE A 1 89 ? -7.867 7.323 -8.174 1.00 85.62 89 ILE A N 1
ATOM 683 C CA . ILE A 1 89 ? -6.879 8.394 -8.066 1.00 85.62 89 ILE A CA 1
ATOM 684 C C . ILE A 1 89 ? -7.472 9.553 -7.244 1.00 85.62 89 ILE A C 1
ATOM 686 O O . ILE A 1 89 ? -8.636 9.940 -7.418 1.00 85.62 89 ILE A O 1
ATOM 690 N N . ALA A 1 90 ? -6.690 10.114 -6.318 1.00 76.50 90 ALA A N 1
ATOM 691 C CA . ALA A 1 90 ? -7.065 11.376 -5.689 1.00 76.50 90 ALA A CA 1
ATOM 692 C C . ALA A 1 90 ? -6.767 12.564 -6.589 1.00 76.50 90 ALA A C 1
ATOM 694 O O . ALA A 1 90 ? -5.826 12.570 -7.374 1.00 76.50 90 ALA A O 1
ATOM 695 N N . ARG A 1 91 ? -7.567 13.615 -6.420 1.00 58.22 91 ARG A N 1
ATOM 696 C CA . ARG A 1 91 ? -7.330 14.889 -7.091 1.00 58.22 91 ARG A CA 1
ATOM 697 C C . ARG A 1 91 ? -5.959 15.460 -6.678 1.00 58.22 91 ARG A C 1
ATOM 699 O O . ARG A 1 91 ? -5.582 15.288 -5.515 1.00 58.22 91 ARG A O 1
ATOM 706 N N . PRO A 1 92 ? -5.258 16.167 -7.584 1.00 47.03 92 PRO A N 1
ATOM 707 C CA . PRO A 1 92 ? -3.990 16.830 -7.285 1.00 47.03 92 PRO A CA 1
ATOM 708 C C . PRO A 1 92 ? -4.069 17.651 -5.990 1.00 47.03 92 PRO A C 1
ATOM 710 O O . PRO A 1 92 ? -5.071 18.321 -5.735 1.00 47.03 92 PRO A O 1
ATOM 713 N N . GLY A 1 93 ? -3.035 17.563 -5.151 1.00 46.75 93 GLY A N 1
ATOM 714 C CA . GLY A 1 93 ? -3.003 18.202 -3.829 1.00 46.75 93 GLY A CA 1
ATOM 715 C C . GLY A 1 93 ? -3.662 17.403 -2.694 1.00 46.75 93 GLY A C 1
ATOM 716 O O . GLY A 1 93 ? -3.763 17.914 -1.581 1.00 46.75 93 GLY A O 1
ATOM 717 N N . ARG A 1 94 ? -4.108 16.157 -2.929 1.00 42.38 94 ARG A N 1
ATOM 718 C CA . ARG A 1 94 ? -4.613 15.245 -1.882 1.00 42.38 94 ARG A CA 1
ATOM 719 C C . ARG A 1 94 ? -4.019 13.835 -2.010 1.00 42.38 94 ARG A C 1
ATOM 721 O O . ARG A 1 94 ? -3.724 13.370 -3.104 1.00 42.38 94 ARG A O 1
ATOM 728 N N . VAL A 1 95 ? -3.884 13.162 -0.866 1.00 49.06 95 VAL A N 1
ATOM 729 C CA . VAL A 1 95 ? -3.568 11.725 -0.700 1.00 49.06 95 VAL A CA 1
ATOM 730 C C . VAL A 1 95 ? -4.542 10.860 -1.517 1.00 49.06 95 VAL A C 1
ATOM 732 O O . VAL A 1 95 ? -5.727 11.203 -1.520 1.00 49.06 95 VAL A O 1
ATOM 735 N N . LEU A 1 96 ? -4.102 9.761 -2.171 1.00 46.59 96 LEU A N 1
ATOM 736 C CA . LEU A 1 96 ? -5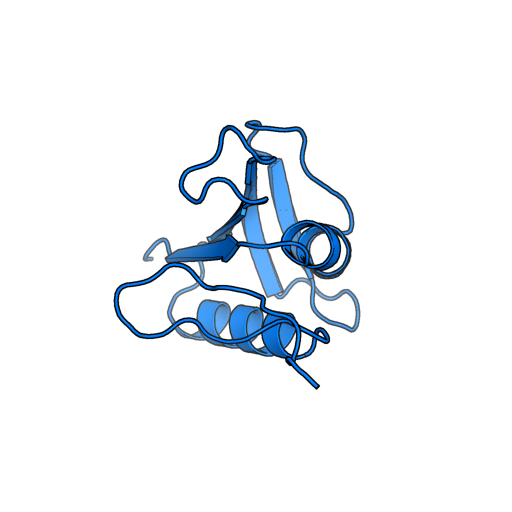.013 8.856 -2.907 1.00 46.59 96 LEU A CA 1
ATOM 737 C C . LEU A 1 96 ? -6.153 8.413 -1.987 1.00 46.59 96 LEU A C 1
ATOM 739 O O . LEU A 1 96 ? -5.918 7.908 -0.890 1.00 46.59 96 LEU A O 1
ATOM 743 N N . ARG A 1 97 ? -7.393 8.632 -2.429 1.00 46.06 97 ARG A N 1
ATOM 744 C CA . ARG A 1 97 ? -8.615 8.344 -1.671 1.00 46.06 97 ARG A CA 1
ATOM 745 C C . ARG A 1 97 ? -9.389 7.260 -2.395 1.00 46.06 97 ARG A C 1
ATOM 747 O O . ARG A 1 97 ? -9.909 7.521 -3.477 1.00 46.06 97 ARG A O 1
ATOM 754 N N . ALA A 1 98 ? -9.516 6.092 -1.782 1.00 47.59 98 ALA A N 1
ATOM 755 C CA . ALA A 1 98 ? -10.514 5.110 -2.177 1.00 47.59 98 ALA A CA 1
ATOM 756 C C . ALA A 1 98 ? -11.892 5.603 -1.707 1.00 47.59 98 ALA A C 1
ATOM 758 O O . ALA A 1 98 ? -12.067 5.929 -0.535 1.00 47.59 98 ALA A O 1
ATOM 759 N N . SER A 1 99 ? -12.871 5.702 -2.606 1.00 35.97 99 SER A N 1
ATOM 760 C CA . SER A 1 99 ? -14.260 5.976 -2.219 1.00 35.97 99 SER A CA 1
ATOM 761 C C . SER A 1 99 ? -15.203 5.004 -2.908 1.00 35.97 99 SER A C 1
ATOM 763 O O . SER A 1 99 ? -14.995 4.645 -4.063 1.00 35.97 99 SER A O 1
ATOM 765 N N . VAL A 1 100 ? -16.270 4.635 -2.206 1.00 38.69 100 VAL A N 1
ATOM 766 C CA . VAL A 1 100 ? -17.400 3.864 -2.742 1.00 38.69 100 VAL A CA 1
ATOM 767 C C . VAL A 1 100 ? -18.181 4.737 -3.746 1.00 38.69 100 VAL A C 1
ATOM 769 O O . VAL A 1 100 ? -18.252 5.952 -3.526 1.00 38.69 100 VAL A O 1
ATOM 772 N N . PRO A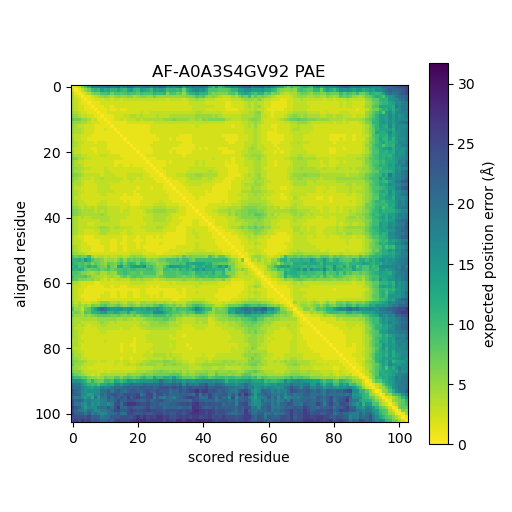 1 101 ? -18.772 4.187 -4.827 1.00 33.25 101 PRO A N 1
ATOM 773 C CA . PRO A 1 101 ? -19.754 4.922 -5.619 1.00 33.25 101 PRO A CA 1
ATOM 774 C C . PRO A 1 101 ? -20.980 5.196 -4.737 1.00 33.25 101 PRO A C 1
ATOM 776 O O . PRO A 1 101 ? -21.544 4.266 -4.160 1.00 33.25 101 PRO A O 1
ATOM 779 N N . GLN A 1 102 ? -21.398 6.455 -4.600 1.00 38.34 102 GLN A N 1
ATOM 780 C CA . GLN A 1 102 ? -22.783 6.700 -4.199 1.00 38.34 102 GLN A CA 1
ATOM 781 C C . GLN A 1 102 ? -23.663 6.295 -5.384 1.00 38.34 102 GLN A C 1
ATOM 783 O O . GLN A 1 102 ? -23.341 6.687 -6.501 1.00 38.34 102 GLN A O 1
ATOM 788 N N . ARG A 1 103 ? -24.665 5.457 -5.085 1.00 38.97 103 ARG A N 1
ATOM 789 C CA . ARG A 1 103 ? -25.717 4.900 -5.956 1.00 38.97 103 ARG A CA 1
ATOM 790 C C . ARG A 1 103 ? -25.844 5.503 -7.352 1.00 38.97 103 ARG A C 1
ATOM 792 O O . ARG A 1 103 ? -26.061 6.729 -7.436 1.00 38.97 103 ARG A O 1
#

Mean predicted aligned error: 6.7 Å